Protein AF-A0A0B6YC65-F1 (afdb_monomer_lite)

Organism: NCBI:txid1028688

Secondary structure (DSSP, 8-state):
--TTPPP-----STTPPP-------GGGSHHHHHHHHHHSPPPPPHHHHHHHHHHHHHHHHHHHHHHHHHHHHHHHT---TTSS--

pLDDT: mean 81.43, std 12.93, range [41.72, 97.06]

Structure (mmCIF, N/CA/C/O backbone):
data_AF-A0A0B6YC65-F1
#
_entry.id   AF-A0A0B6YC65-F1
#
loop_
_atom_site.group_PDB
_atom_site.id
_atom_site.type_symbol
_atom_site.label_atom_id
_atom_site.label_alt_id
_atom_site.label_comp_id
_atom_site.label_asym_id
_atom_site.label_entity_id
_atom_site.label_seq_id
_atom_site.pdbx_PDB_ins_code
_atom_site.Cartn_x
_atom_site.Cartn_y
_atom_site.Cartn_z
_atom_site.occupancy
_atom_site.B_iso_or_equiv
_atom_site.auth_seq_id
_atom_site.auth_comp_id
_atom_site.auth_asym_id
_atom_site.auth_atom_id
_atom_site.pdbx_PDB_model_num
ATOM 1 N N . LEU A 1 1 ? -15.505 -0.958 26.804 1.00 82.12 1 LEU A N 1
ATOM 2 C CA . LEU A 1 1 ? -15.288 -2.401 27.068 1.00 82.12 1 LEU A CA 1
ATOM 3 C C . LEU A 1 1 ? -15.316 -3.120 25.738 1.00 82.12 1 LEU A C 1
ATOM 5 O O . LEU A 1 1 ? -16.299 -2.970 25.022 1.00 82.12 1 LEU A O 1
ATOM 9 N N . PHE A 1 2 ? -14.249 -3.831 25.388 1.00 85.06 2 PHE A N 1
ATOM 10 C CA . PHE A 1 2 ? -14.188 -4.578 24.134 1.00 85.06 2 PHE A CA 1
ATOM 11 C C . PHE A 1 2 ? -14.312 -6.076 24.407 1.00 85.06 2 PHE A C 1
ATOM 13 O O . PHE A 1 2 ? -13.943 -6.566 25.475 1.00 85.06 2 PHE A O 1
ATOM 20 N N . CYS A 1 3 ? -14.848 -6.817 23.437 1.00 80.44 3 CYS A N 1
ATOM 21 C CA . CYS A 1 3 ? -14.880 -8.273 23.514 1.00 80.44 3 CYS A CA 1
ATOM 22 C C . CYS A 1 3 ? -13.438 -8.807 23.588 1.00 80.44 3 CYS A C 1
ATOM 24 O O . CYS A 1 3 ? -12.634 -8.522 22.703 1.00 80.44 3 CYS A O 1
ATOM 26 N N . GLY A 1 4 ? -13.116 -9.563 24.643 1.00 85.12 4 GLY A N 1
ATOM 27 C CA . G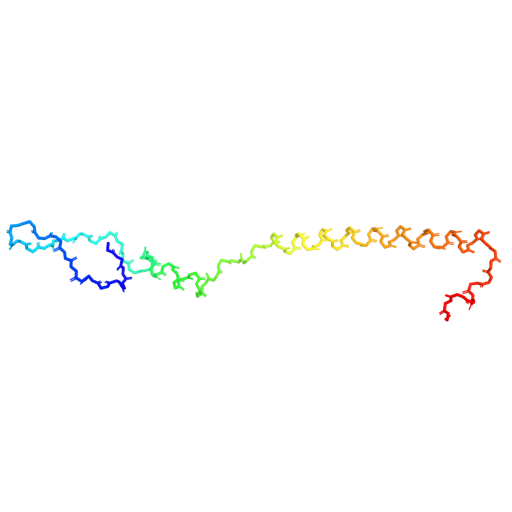LY A 1 4 ? -11.786 -10.145 24.866 1.00 85.12 4 GLY A CA 1
ATOM 28 C C . GLY A 1 4 ? -10.905 -9.428 25.896 1.00 85.12 4 GLY A C 1
ATOM 29 O O . GLY A 1 4 ? -9.844 -9.948 26.220 1.00 85.12 4 GLY A O 1
ATOM 30 N N . THR A 1 5 ? -11.325 -8.287 26.454 1.00 90.31 5 THR A N 1
ATOM 31 C CA . THR A 1 5 ? -10.576 -7.603 27.527 1.00 90.31 5 THR A CA 1
ATOM 32 C C . THR A 1 5 ? -11.062 -8.025 28.915 1.00 90.31 5 THR A C 1
ATOM 34 O O . THR A 1 5 ? -12.270 -8.045 29.155 1.00 90.31 5 THR A O 1
ATOM 37 N N . ARG A 1 6 ? -10.138 -8.298 29.847 1.00 87.62 6 ARG A N 1
ATOM 38 C CA . ARG A 1 6 ? -10.442 -8.539 31.268 1.00 87.62 6 ARG A CA 1
ATOM 39 C C . ARG A 1 6 ? -10.334 -7.229 32.050 1.00 87.62 6 ARG A C 1
ATOM 41 O O . ARG A 1 6 ? -9.313 -6.554 31.982 1.00 87.62 6 ARG A O 1
ATOM 48 N N . VAL A 1 7 ? -11.375 -6.883 32.803 1.00 85.50 7 VAL A N 1
ATOM 49 C CA . VAL A 1 7 ? -11.365 -5.705 33.681 1.00 85.50 7 VAL A CA 1
ATOM 50 C C . VAL A 1 7 ? -10.687 -6.070 34.994 1.00 85.50 7 VAL A C 1
ATOM 52 O O . VAL A 1 7 ? -11.126 -6.997 35.666 1.00 85.50 7 VAL A O 1
ATOM 55 N N . ILE A 1 8 ? -9.624 -5.348 35.342 1.00 86.56 8 ILE A N 1
ATOM 56 C CA . ILE A 1 8 ? -8.859 -5.576 36.578 1.00 86.56 8 ILE A CA 1
ATOM 57 C C . ILE A 1 8 ? -9.388 -4.687 37.710 1.00 86.56 8 ILE A C 1
ATOM 59 O O . ILE A 1 8 ? -9.496 -5.131 38.846 1.00 86.56 8 ILE A O 1
ATOM 63 N N . GLN A 1 9 ? -9.776 -3.447 37.397 1.00 84.38 9 GLN A N 1
ATOM 64 C CA . GLN A 1 9 ? -10.297 -2.498 38.375 1.00 84.38 9 GLN A CA 1
ATOM 65 C C . GLN A 1 9 ? -11.379 -1.616 37.750 1.00 84.38 9 GLN A C 1
ATOM 67 O O . GLN A 1 9 ? -11.242 -1.138 36.624 1.00 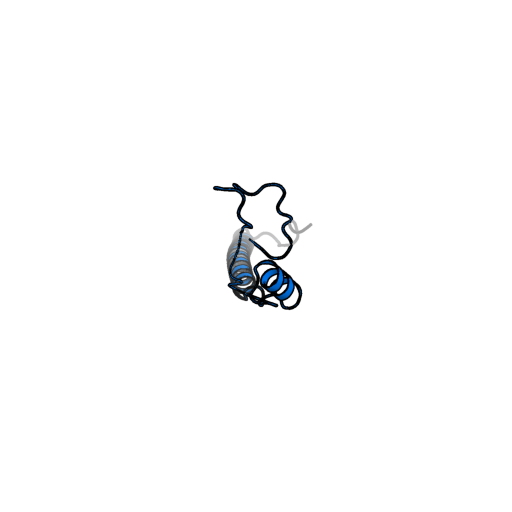84.38 9 GLN A O 1
ATOM 72 N N . THR A 1 10 ? -12.445 -1.363 38.506 1.00 83.25 10 THR A N 1
ATOM 73 C CA . THR A 1 10 ? -13.472 -0.370 38.174 1.00 83.25 10 THR A CA 1
ATOM 74 C C . THR A 1 10 ? -13.510 0.711 39.245 1.00 83.25 10 THR A C 1
ATOM 76 O O . THR A 1 10 ? -13.415 0.392 40.429 1.00 83.25 10 THR A O 1
ATOM 79 N N . ARG A 1 11 ? -13.703 1.980 38.863 1.00 79.31 11 ARG A N 1
ATOM 80 C CA . ARG A 1 11 ? -13.962 3.046 39.842 1.00 79.31 11 ARG A CA 1
ATOM 81 C C . ARG A 1 11 ? -15.389 2.909 40.371 1.00 79.31 11 ARG A C 1
ATOM 83 O O . ARG A 1 11 ? -16.348 3.148 39.645 1.00 79.31 11 ARG A O 1
ATOM 90 N N . PHE A 1 12 ? -15.506 2.476 41.621 1.00 69.62 12 PHE A N 1
ATOM 91 C CA . PHE A 1 12 ? -16.772 2.307 42.325 1.00 69.62 12 PHE A CA 1
ATOM 92 C C . PHE A 1 12 ? -17.128 3.625 43.023 1.00 69.62 12 PHE A C 1
ATOM 94 O O . PHE A 1 12 ? -16.467 4.013 43.983 1.00 69.62 12 PHE A O 1
ATOM 101 N N . TYR A 1 13 ? -18.165 4.317 42.556 1.00 69.38 13 TYR A N 1
ATOM 102 C CA . TYR A 1 13 ? -18.790 5.397 43.320 1.00 69.38 13 TYR A CA 1
ATOM 103 C C . TYR A 1 13 ? -19.922 4.773 44.154 1.00 69.38 13 TYR A C 1
ATOM 105 O O . TYR A 1 13 ? -20.942 4.363 43.609 1.00 69.38 13 TYR A O 1
ATOM 113 N N . GLY A 1 14 ? -19.721 4.631 45.469 1.00 66.69 14 GLY A N 1
ATOM 114 C CA . GLY A 1 14 ? -20.806 4.327 46.417 1.00 66.69 14 GLY A CA 1
ATOM 115 C C . GLY A 1 14 ? -21.287 2.871 46.517 1.00 66.69 14 GLY A C 1
ATOM 116 O O . GLY A 1 14 ? -22.487 2.644 46.594 1.00 66.69 14 GLY A O 1
ATOM 117 N N . ASN A 1 15 ? -20.390 1.878 46.548 1.00 69.31 15 ASN A N 1
ATOM 118 C CA . ASN A 1 15 ? -20.730 0.458 46.785 1.00 69.31 15 ASN A CA 1
ATOM 119 C C . ASN A 1 15 ? -21.755 -0.164 45.796 1.00 69.31 15 ASN A C 1
ATOM 121 O O . ASN A 1 15 ? -22.330 -1.217 46.073 1.00 69.31 15 ASN A O 1
ATOM 125 N N . GLN A 1 16 ? -21.955 0.437 44.614 1.00 75.81 16 GLN A N 1
ATOM 126 C CA . GLN A 1 16 ? -22.895 -0.039 43.592 1.00 75.81 16 GLN A CA 1
ATOM 127 C C . GLN A 1 16 ? -22.215 -0.776 42.432 1.00 75.81 16 GLN A C 1
ATOM 129 O O . GLN A 1 16 ? -21.209 -0.328 41.887 1.00 75.81 16 GLN A O 1
ATOM 134 N N . LYS A 1 17 ? -22.825 -1.887 41.991 1.00 78.62 17 LYS A N 1
ATOM 135 C CA . LYS A 1 17 ? -22.361 -2.684 40.842 1.00 78.62 17 LYS A CA 1
ATOM 136 C C . LYS A 1 17 ? -22.299 -1.837 39.565 1.00 78.62 17 LYS A C 1
ATOM 138 O O . LYS A 1 17 ? -23.293 -1.233 39.169 1.00 78.62 17 LYS A O 1
ATOM 143 N N . VAL A 1 18 ? -21.157 -1.879 38.879 1.00 81.19 18 VAL A N 1
ATOM 144 C CA . VAL A 1 18 ? -20.949 -1.221 37.580 1.00 81.19 18 VAL A CA 1
ATOM 145 C C . VAL A 1 18 ? -21.794 -1.917 36.516 1.00 81.19 18 VAL A C 1
ATOM 147 O O . VAL A 1 18 ? -21.654 -3.119 36.289 1.00 81.19 18 VAL A O 1
ATOM 150 N N . ARG A 1 19 ? -22.673 -1.160 35.858 1.00 85.19 19 ARG A N 1
ATOM 151 C CA . ARG A 1 19 ? -23.495 -1.635 34.740 1.00 85.19 19 ARG A CA 1
ATOM 152 C C . ARG A 1 19 ? -22.977 -1.040 33.438 1.00 85.19 19 ARG A C 1
ATOM 154 O O . ARG A 1 19 ? -22.574 0.117 33.396 1.00 85.19 19 ARG A O 1
ATOM 161 N N . ALA A 1 20 ? -23.011 -1.833 32.376 1.00 85.88 20 ALA A N 1
ATOM 162 C CA . ALA A 1 20 ? -22.683 -1.395 31.028 1.00 85.88 20 ALA A CA 1
ATOM 163 C C . ALA A 1 20 ? -23.744 -1.916 30.056 1.00 85.88 20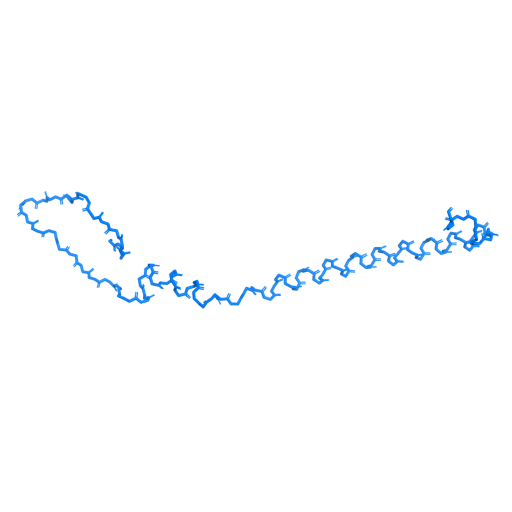 ALA A C 1
ATOM 165 O O . ALA A 1 20 ? -24.308 -2.989 30.266 1.00 85.88 20 ALA A O 1
ATOM 166 N N . VAL A 1 21 ? -23.997 -1.157 28.992 1.00 90.06 21 VAL A N 1
ATOM 167 C CA . VAL A 1 21 ? -24.884 -1.558 27.896 1.00 90.06 21 VAL A CA 1
ATOM 168 C C . VAL A 1 21 ? -24.040 -2.157 26.777 1.00 90.06 21 VAL A C 1
ATOM 170 O O . VAL A 1 21 ? -22.976 -1.637 26.434 1.00 90.06 21 VAL A O 1
ATOM 173 N N . VAL A 1 22 ? -24.504 -3.267 26.208 1.00 90.38 22 VAL A N 1
ATOM 174 C CA . VAL A 1 22 ? -23.844 -3.908 25.069 1.00 90.38 22 VAL A CA 1
ATOM 175 C C . VAL A 1 22 ? -24.174 -3.119 23.804 1.00 90.38 22 VAL A C 1
ATOM 177 O O . VAL A 1 22 ? -25.331 -3.036 23.414 1.00 90.38 22 VAL A O 1
ATOM 180 N N . LEU A 1 23 ? -23.154 -2.547 23.160 1.00 90.88 23 LEU A N 1
ATOM 181 C CA . LEU A 1 23 ? -23.334 -1.763 21.931 1.00 90.88 23 LEU A CA 1
ATOM 182 C C . LEU A 1 23 ? -23.293 -2.619 20.661 1.00 90.88 23 LEU A C 1
ATOM 184 O O . LEU A 1 23 ? -23.985 -2.320 19.695 1.00 90.88 23 LEU A O 1
ATOM 188 N N . ARG A 1 24 ? -22.432 -3.644 20.624 1.00 88.75 24 ARG A N 1
ATOM 189 C CA . ARG A 1 24 ? -22.189 -4.476 19.434 1.00 88.75 24 ARG A CA 1
ATOM 190 C C . ARG A 1 24 ? -21.911 -5.917 19.845 1.00 88.75 24 ARG A C 1
ATOM 192 O O . ARG A 1 24 ? -21.178 -6.149 20.806 1.00 88.75 24 ARG A O 1
ATOM 199 N N . THR A 1 25 ? -22.464 -6.873 19.105 1.00 90.12 25 THR A N 1
ATOM 200 C CA . THR A 1 25 ? -22.300 -8.321 19.319 1.00 90.12 25 THR A CA 1
ATOM 201 C C . THR A 1 25 ? -21.775 -9.008 18.051 1.00 90.12 25 THR A C 1
ATOM 203 O O . THR A 1 25 ? -21.748 -8.420 16.967 1.00 90.12 25 THR A O 1
ATOM 206 N N . GLY A 1 26 ? -21.287 -10.246 18.186 1.00 88.50 26 GLY A N 1
ATOM 207 C CA . GLY A 1 26 ? -20.820 -11.065 17.060 1.00 88.50 26 GLY A CA 1
ATOM 208 C C . GLY A 1 26 ? -19.685 -10.431 16.240 1.00 88.50 26 GLY A C 1
ATOM 209 O O . GLY A 1 26 ? -18.756 -9.829 16.791 1.00 88.50 26 GLY A O 1
ATOM 210 N N . PHE A 1 27 ? -19.781 -10.547 14.909 1.00 86.00 27 PHE A N 1
ATOM 211 C CA . PHE A 1 27 ? -18.804 -10.014 13.945 1.00 86.00 27 PHE A CA 1
ATOM 212 C C . PHE A 1 27 ? -18.749 -8.476 13.880 1.00 86.00 27 PHE A C 1
ATOM 214 O O . PHE A 1 27 ? -17.834 -7.936 13.269 1.00 86.00 27 PHE A O 1
ATOM 221 N N . SER A 1 28 ? -19.688 -7.767 14.522 1.00 87.62 28 SER A N 1
ATOM 222 C CA . SER A 1 28 ? -19.682 -6.295 14.626 1.00 87.62 28 SER A CA 1
ATOM 223 C C . SER A 1 28 ? -18.785 -5.774 15.766 1.00 87.62 28 SER A C 1
ATOM 225 O O . SER A 1 28 ? -18.540 -4.573 15.891 1.00 87.62 28 SER A O 1
ATOM 227 N N . THR A 1 29 ? -18.277 -6.666 16.627 1.00 92.12 29 THR A N 1
ATOM 228 C CA . THR A 1 29 ? -17.272 -6.310 17.642 1.00 92.12 29 THR A CA 1
ATOM 229 C C . THR A 1 29 ? -15.898 -6.100 17.004 1.00 92.12 29 THR A C 1
ATOM 231 O O . THR A 1 29 ? -15.597 -6.713 15.987 1.00 92.12 29 THR A O 1
ATOM 234 N N . SER A 1 30 ? -15.019 -5.311 17.632 1.00 88.56 30 SER A N 1
ATOM 235 C CA . SER A 1 30 ? -13.651 -5.084 17.130 1.00 88.56 30 SER A CA 1
ATOM 236 C C . SER A 1 30 ? -12.880 -6.388 16.887 1.00 88.56 30 SER A C 1
ATOM 238 O O . SER A 1 30 ? -12.208 -6.534 15.875 1.00 88.56 30 SER A O 1
ATOM 240 N N . LYS A 1 31 ? -13.026 -7.379 17.780 1.00 88.62 31 LYS A N 1
ATOM 241 C CA . LYS A 1 31 ? -12.440 -8.716 17.598 1.00 88.62 31 LYS A CA 1
ATOM 242 C C . LYS A 1 31 ? -13.080 -9.457 16.421 1.00 88.62 31 LYS A C 1
ATOM 244 O O . LYS A 1 31 ? -12.379 -10.080 15.634 1.00 88.62 31 LYS A O 1
ATOM 249 N N . GLY A 1 32 ? -14.405 -9.400 16.314 1.00 90.38 32 GLY A N 1
ATOM 250 C CA . GLY A 1 32 ? -15.153 -10.054 15.245 1.00 90.38 32 GLY A CA 1
ATOM 251 C C . GLY A 1 32 ? -14.813 -9.508 13.858 1.00 90.38 32 GLY A C 1
ATOM 252 O O . GLY A 1 32 ? -14.645 -10.290 12.924 1.00 90.38 32 GLY A O 1
ATOM 253 N N . GLU A 1 33 ? -14.642 -8.193 13.732 1.00 89.88 33 GLU A N 1
ATOM 254 C CA . GLU A 1 33 ? -14.251 -7.559 12.473 1.00 89.88 33 GLU A CA 1
ATOM 255 C C . GLU A 1 33 ? -12.833 -7.963 12.054 1.00 89.88 33 GLU A C 1
ATOM 257 O O . GLU A 1 33 ? -12.627 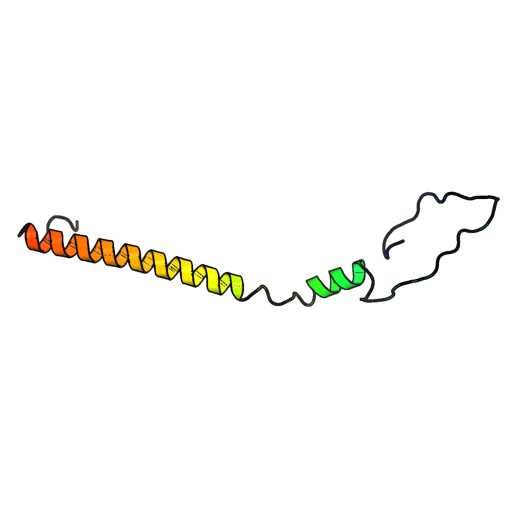-8.301 10.890 1.00 89.88 33 GLU A O 1
ATOM 262 N N . LEU A 1 34 ? -11.892 -8.014 13.003 1.00 88.75 34 LEU A N 1
ATOM 263 C CA . LEU A 1 34 ? -10.524 -8.478 12.753 1.00 88.75 34 LEU A CA 1
ATOM 264 C C . LEU A 1 34 ? -10.486 -9.936 12.284 1.00 88.75 34 LEU A C 1
ATOM 266 O O . LEU A 1 34 ? -9.815 -10.261 11.307 1.00 88.75 34 LEU A O 1
ATOM 270 N N . VAL A 1 35 ? -11.235 -10.821 12.947 1.00 91.62 35 VAL A N 1
ATOM 271 C CA . VAL A 1 35 ? -11.341 -12.227 12.523 1.00 91.62 35 VAL A CA 1
ATOM 272 C C . VAL A 1 35 ? -11.925 -12.312 11.111 1.00 91.62 35 VAL A C 1
ATOM 274 O O . VAL A 1 35 ? -11.409 -13.053 10.276 1.00 91.62 35 VAL A O 1
ATOM 277 N N . ARG A 1 36 ? -12.952 -11.50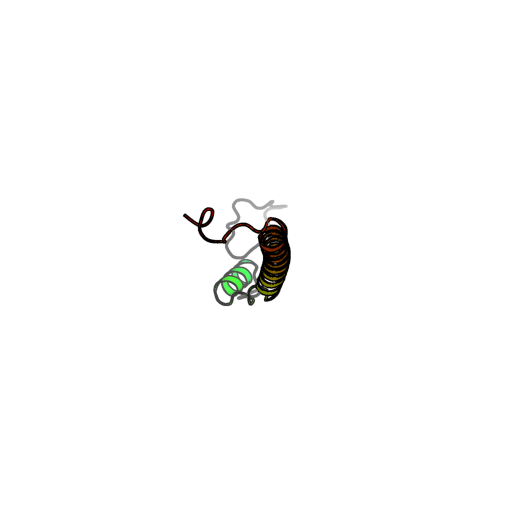7 10.807 1.00 87.44 36 ARG A N 1
ATOM 278 C CA . ARG A 1 36 ? -13.547 -11.444 9.467 1.00 87.44 36 ARG A CA 1
ATOM 279 C C . ARG A 1 36 ? -12.554 -10.948 8.414 1.00 87.44 36 ARG A C 1
ATOM 281 O O . ARG A 1 36 ? -12.549 -11.506 7.325 1.00 87.44 36 ARG A O 1
ATOM 288 N N . SER A 1 37 ? -11.720 -9.950 8.711 1.00 84.44 37 SER A N 1
ATOM 289 C CA . SER A 1 37 ? -10.726 -9.440 7.752 1.00 84.44 37 SER A CA 1
ATOM 290 C C . SER A 1 37 ? -9.560 -10.396 7.512 1.00 84.44 37 SER A C 1
ATOM 292 O O . SER A 1 37 ? -8.910 -10.294 6.480 1.00 84.44 37 SER A O 1
ATOM 294 N N . ILE A 1 38 ? -9.286 -11.311 8.446 1.00 88.56 38 ILE A N 1
ATOM 295 C CA . ILE A 1 38 ? -8.300 -12.383 8.251 1.00 88.56 38 ILE A CA 1
ATOM 296 C C . ILE A 1 38 ? -8.905 -13.521 7.417 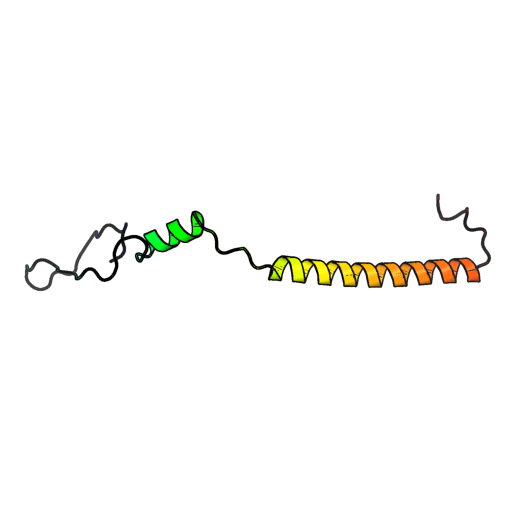1.00 88.56 38 ILE A C 1
ATOM 298 O O . ILE A 1 38 ? -8.248 -14.027 6.514 1.00 88.56 38 ILE A O 1
ATOM 302 N N . LEU A 1 39 ? -10.152 -13.916 7.703 1.00 88.50 39 LEU A N 1
ATOM 303 C CA . LEU A 1 39 ? -10.831 -15.024 7.016 1.00 88.50 39 LEU A CA 1
ATOM 304 C C . LEU A 1 39 ? -11.247 -14.661 5.582 1.00 88.50 39 LEU A C 1
ATOM 306 O O . LEU A 1 39 ? -11.147 -15.476 4.671 1.00 88.50 39 LEU A O 1
ATOM 310 N N . PHE A 1 40 ? -11.710 -13.428 5.395 1.00 84.00 40 PHE A N 1
ATOM 311 C CA . PHE A 1 40 ? -12.090 -12.859 4.110 1.00 84.00 40 PHE A CA 1
ATOM 312 C C . PHE A 1 40 ? -11.309 -11.561 3.923 1.00 84.00 40 PHE A C 1
ATOM 314 O O . PHE A 1 40 ? -11.845 -10.473 4.181 1.00 84.00 40 PHE A O 1
ATOM 321 N N . PRO A 1 41 ? -10.023 -11.656 3.536 1.00 80.31 41 PRO A N 1
ATOM 322 C CA . PRO A 1 41 ? -9.245 -10.469 3.248 1.00 80.31 41 PRO A CA 1
ATOM 323 C C . PRO A 1 41 ? -9.961 -9.682 2.155 1.00 80.31 41 PRO A C 1
ATOM 325 O O . PRO A 1 41 ? -10.401 -10.239 1.147 1.00 80.31 41 PRO A O 1
ATOM 328 N N . LYS A 1 42 ? -10.102 -8.369 2.361 1.00 69.50 42 LYS A N 1
ATOM 329 C CA . LYS A 1 42 ? -10.517 -7.488 1.267 1.00 69.50 42 LYS A CA 1
ATOM 330 C C . LYS A 1 42 ? -9.503 -7.686 0.136 1.00 69.50 42 LYS A C 1
ATOM 332 O O . LYS A 1 42 ? -8.311 -7.750 0.448 1.00 69.50 42 LYS A O 1
ATOM 337 N N . PRO A 1 43 ? -9.946 -7.832 -1.125 1.00 72.81 43 PRO A N 1
ATOM 338 C CA . PRO A 1 43 ? -9.035 -8.074 -2.234 1.00 72.81 43 PRO A CA 1
ATOM 339 C C . PRO A 1 43 ? -7.948 -7.003 -2.201 1.00 72.81 43 PRO A C 1
ATOM 341 O O . PRO A 1 43 ? -8.259 -5.813 -2.247 1.00 72.81 43 PRO A O 1
ATOM 344 N N . VAL A 1 44 ? -6.697 -7.440 -2.020 1.00 63.78 44 VAL A N 1
ATOM 345 C CA . VAL A 1 44 ? -5.544 -6.542 -1.975 1.00 63.78 44 VAL A CA 1
ATOM 346 C C . VAL A 1 44 ? -5.537 -5.760 -3.279 1.00 63.78 44 VAL A C 1
ATOM 348 O O . VAL A 1 44 ? -5.682 -6.336 -4.359 1.00 63.78 44 VAL A O 1
ATOM 351 N N . ASP A 1 45 ? -5.504 -4.440 -3.155 1.00 61.44 45 ASP A N 1
ATOM 352 C CA . ASP A 1 45 ? -5.870 -3.532 -4.224 1.00 61.44 45 ASP A CA 1
ATOM 353 C C . ASP A 1 45 ? -5.140 -3.874 -5.532 1.00 61.44 45 ASP A C 1
ATOM 355 O O . ASP A 1 45 ? -3.911 -3.812 -5.613 1.00 61.44 45 ASP A O 1
ATOM 359 N N . PHE A 1 46 ? -5.912 -4.114 -6.599 1.00 61.06 46 PHE A N 1
ATOM 360 C CA . PHE A 1 46 ? -5.469 -4.113 -8.007 1.00 61.06 46 PHE A CA 1
ATOM 361 C C . PHE A 1 46 ? -4.542 -2.930 -8.349 1.00 61.06 46 PHE A C 1
ATOM 363 O O . PHE A 1 46 ? -3.788 -2.950 -9.324 1.00 61.06 46 PHE A O 1
ATOM 370 N N . LYS A 1 47 ? -4.587 -1.884 -7.522 1.00 62.19 47 LYS A N 1
ATOM 371 C CA . LYS A 1 47 ? -3.712 -0.724 -7.541 1.00 62.19 47 LYS A CA 1
ATOM 372 C C . LYS A 1 47 ? -2.226 -1.094 -7.435 1.00 62.19 47 LYS A C 1
ATOM 374 O O . LYS A 1 47 ? -1.436 -0.504 -8.165 1.00 62.19 47 LYS A O 1
ATOM 379 N N . PHE A 1 48 ? -1.833 -2.088 -6.628 1.00 69.44 48 PHE A N 1
ATOM 380 C CA . PHE A 1 48 ? -0.427 -2.516 -6.546 1.00 69.44 48 PHE A CA 1
ATOM 381 C C . PHE A 1 48 ? 0.061 -3.085 -7.882 1.00 69.44 48 PHE A C 1
ATOM 383 O O . PHE A 1 48 ? 1.069 -2.630 -8.418 1.00 69.44 48 PHE A O 1
ATOM 390 N N . GLN A 1 49 ? -0.719 -3.987 -8.481 1.00 77.69 49 GLN A N 1
ATOM 391 C CA . GLN A 1 49 ? -0.405 -4.560 -9.789 1.00 77.69 49 GLN A CA 1
ATOM 392 C C . GLN A 1 49 ? -0.319 -3.470 -10.870 1.00 77.69 49 GLN A C 1
ATOM 394 O O . GLN A 1 49 ? 0.593 -3.475 -11.697 1.00 77.69 49 GLN A O 1
ATOM 399 N N . ARG A 1 50 ? -1.226 -2.484 -10.837 1.00 82.69 50 ARG A N 1
ATOM 400 C CA . ARG A 1 50 ? -1.206 -1.343 -11.761 1.00 82.69 50 ARG A CA 1
ATOM 401 C C . ARG A 1 50 ? 0.064 -0.498 -11.609 1.00 82.69 50 ARG A C 1
ATOM 403 O O . ARG A 1 50 ? 0.654 -0.130 -12.622 1.00 82.69 50 ARG A O 1
ATOM 410 N N . HIS A 1 51 ? 0.504 -0.217 -10.383 1.00 86.50 51 HIS A N 1
ATOM 411 C CA . HIS A 1 51 ? 1.752 0.512 -10.130 1.00 86.50 51 HIS A CA 1
ATOM 412 C C . HIS A 1 51 ? 2.988 -0.263 -10.614 1.00 86.50 51 HIS A C 1
ATOM 414 O O . HIS A 1 51 ? 3.866 0.336 -11.238 1.00 86.50 51 HIS A O 1
ATOM 420 N N . SER A 1 52 ? 3.031 -1.585 -10.420 1.00 89.94 52 SER A N 1
ATOM 421 C CA . SER A 1 52 ? 4.123 -2.431 -10.922 1.00 89.94 52 SER A CA 1
ATOM 422 C C . SER A 1 52 ? 4.228 -2.413 -12.451 1.00 89.94 52 SER A C 1
ATOM 424 O O . SER A 1 52 ? 5.330 -2.299 -12.983 1.00 89.94 52 SER A O 1
ATOM 426 N N . TYR A 1 53 ? 3.105 -2.457 -13.176 1.00 89.62 53 TYR A N 1
ATOM 427 C CA . TYR A 1 53 ? 3.128 -2.376 -14.643 1.00 89.62 53 TYR A CA 1
ATOM 428 C C . TYR A 1 53 ? 3.660 -1.035 -15.159 1.00 89.62 53 TYR A C 1
ATOM 430 O O . TYR A 1 53 ? 4.431 -1.018 -16.117 1.00 89.62 53 TYR A O 1
ATOM 438 N N . TYR A 1 54 ? 3.298 0.086 -14.524 1.00 91.25 54 TYR A N 1
ATOM 439 C CA . TYR A 1 54 ? 3.840 1.394 -14.907 1.00 91.25 54 TYR A CA 1
ATOM 440 C C . TYR A 1 54 ? 5.356 1.479 -14.707 1.00 91.25 54 TYR A C 1
ATOM 442 O O . TYR A 1 54 ? 6.047 2.036 -15.557 1.00 91.25 54 TYR A O 1
ATOM 450 N N . PHE A 1 55 ? 5.880 0.884 -13.633 1.00 93.69 55 PHE A N 1
ATOM 451 C CA . PHE A 1 55 ? 7.322 0.797 -13.407 1.00 93.69 55 PHE A CA 1
ATOM 452 C C . PHE A 1 55 ? 8.025 0.004 -14.521 1.00 93.69 55 PHE A C 1
ATOM 454 O O . PHE A 1 55 ? 8.981 0.497 -15.117 1.00 93.69 55 PHE A O 1
ATOM 461 N N . ILE A 1 56 ? 7.503 -1.177 -14.873 1.00 95.81 56 ILE A N 1
ATOM 462 C CA . ILE A 1 56 ? 8.062 -2.023 -15.942 1.00 95.81 56 ILE A CA 1
ATOM 463 C C . ILE A 1 56 ? 8.065 -1.291 -17.294 1.00 95.81 56 ILE A C 1
ATOM 465 O O . ILE A 1 56 ? 9.054 -1.361 -18.021 1.00 95.81 56 ILE A O 1
ATOM 469 N N . MET A 1 57 ? 7.003 -0.547 -17.620 1.00 94.94 57 MET A N 1
ATOM 470 C CA . MET A 1 57 ? 6.916 0.211 -18.877 1.00 94.94 57 MET A CA 1
ATOM 471 C C . MET A 1 57 ? 7.979 1.313 -18.982 1.00 94.94 57 MET A C 1
ATOM 473 O O . MET A 1 57 ? 8.550 1.511 -20.053 1.00 94.94 57 MET A O 1
ATOM 477 N N . VAL A 1 58 ? 8.286 2.008 -17.881 1.00 96.19 58 VAL A N 1
ATOM 478 C CA . VAL A 1 58 ? 9.352 3.025 -17.862 1.00 96.19 58 VAL A CA 1
ATOM 479 C C . VAL A 1 58 ? 10.726 2.377 -18.042 1.00 96.19 58 VAL A C 1
ATOM 481 O O . VAL A 1 58 ? 11.527 2.863 -18.840 1.00 96.19 58 VAL A O 1
ATOM 484 N N . LEU A 1 59 ? 10.986 1.254 -17.363 1.00 96.50 59 LEU A N 1
ATOM 485 C CA . LEU A 1 59 ? 12.237 0.502 -17.521 1.00 96.50 59 LEU A CA 1
ATOM 486 C C . LEU A 1 59 ? 12.426 0.019 -18.965 1.00 96.50 59 LEU A C 1
ATOM 488 O O . LEU A 1 59 ? 13.513 0.166 -19.524 1.00 96.50 59 LEU A O 1
ATOM 492 N N . ALA A 1 60 ? 11.364 -0.501 -19.584 1.00 96.75 60 ALA A N 1
ATOM 493 C CA . ALA A 1 60 ? 11.381 -0.919 -20.982 1.00 96.75 60 ALA A CA 1
ATOM 494 C C . ALA A 1 60 ? 11.683 0.256 -21.928 1.00 96.75 60 ALA A C 1
ATOM 496 O O . ALA A 1 60 ? 12.480 0.106 -22.852 1.00 96.75 60 ALA A O 1
ATOM 497 N N . GLY A 1 61 ? 11.113 1.439 -21.669 1.00 97.06 61 GLY A N 1
ATOM 498 C CA . GLY A 1 61 ? 11.397 2.651 -22.443 1.00 97.06 61 GLY A CA 1
ATOM 499 C C . GLY A 1 61 ? 12.864 3.085 -22.363 1.00 97.06 61 GLY A C 1
ATOM 500 O O . GLY A 1 61 ? 13.483 3.354 -23.392 1.00 97.06 61 GLY A O 1
ATOM 501 N N . ILE A 1 62 ? 13.449 3.096 -21.162 1.00 96.88 62 ILE A N 1
ATOM 502 C CA . ILE A 1 62 ? 14.868 3.439 -20.963 1.00 96.88 62 ILE A CA 1
ATOM 503 C C . ILE A 1 62 ? 15.776 2.406 -21.645 1.00 96.88 62 ILE A C 1
ATOM 505 O O . ILE A 1 62 ? 16.732 2.780 -22.324 1.00 96.88 62 ILE A O 1
ATOM 509 N N . SER A 1 63 ? 15.458 1.115 -21.512 1.00 95.75 63 SER A N 1
ATOM 510 C CA . SER A 1 63 ? 16.203 0.035 -22.166 1.00 95.75 63 SER A CA 1
ATOM 511 C C . SER A 1 63 ? 16.162 0.155 -23.692 1.00 95.75 63 SER A C 1
ATOM 513 O O . SER A 1 63 ? 17.205 0.032 -24.331 1.00 95.75 63 SER A O 1
ATOM 515 N N . ALA A 1 64 ? 15.000 0.469 -24.273 1.00 96.44 64 ALA A N 1
ATOM 516 C CA . ALA A 1 64 ? 14.862 0.673 -25.711 1.00 96.44 64 ALA A CA 1
ATOM 517 C C . ALA A 1 64 ? 15.689 1.870 -26.208 1.00 96.44 64 ALA A C 1
ATOM 519 O O . ALA A 1 64 ? 16.382 1.754 -27.217 1.00 96.44 64 ALA A O 1
ATOM 520 N N . LEU A 1 65 ? 15.674 2.998 -25.488 1.00 96.00 65 LEU A N 1
ATOM 521 C CA . LEU A 1 65 ? 16.491 4.169 -25.831 1.00 96.00 65 LEU A CA 1
ATOM 522 C C . LEU A 1 65 ? 17.991 3.861 -25.768 1.00 96.00 65 LEU A C 1
ATOM 524 O O . LEU A 1 65 ? 18.724 4.216 -26.691 1.00 96.00 65 LEU A O 1
ATOM 528 N N . GLY A 1 66 ? 18.438 3.164 -24.720 1.00 94.00 66 GLY A N 1
ATOM 529 C CA . GLY A 1 66 ? 19.826 2.714 -24.601 1.00 94.00 66 GLY A CA 1
ATOM 530 C C . GLY A 1 66 ? 20.226 1.781 -25.742 1.00 94.00 66 GLY A C 1
ATOM 531 O O . GLY A 1 66 ? 21.278 1.964 -26.345 1.00 94.00 66 GLY A O 1
ATOM 532 N N . PHE A 1 67 ? 19.351 0.841 -26.104 1.00 92.00 67 PHE A N 1
ATOM 533 C CA . PHE A 1 67 ? 19.595 -0.102 -27.194 1.00 92.00 67 PHE A CA 1
ATOM 534 C C . PHE A 1 67 ? 19.693 0.593 -28.558 1.00 92.00 67 PHE A C 1
ATOM 536 O O . PHE A 1 67 ? 20.607 0.310 -29.330 1.00 92.00 67 PHE A O 1
ATOM 543 N N . ILE A 1 68 ? 18.803 1.552 -28.839 1.00 93.06 68 ILE A N 1
ATOM 544 C CA . ILE A 1 68 ? 18.859 2.365 -30.063 1.00 93.06 68 ILE A CA 1
ATOM 545 C C . ILE A 1 68 ? 20.165 3.164 -30.110 1.00 93.06 68 ILE A C 1
ATOM 547 O O . ILE A 1 68 ? 20.840 3.161 -31.137 1.00 93.06 68 ILE A O 1
ATOM 551 N N . TYR A 1 69 ? 20.552 3.801 -29.001 1.00 91.00 69 TYR A N 1
ATOM 552 C CA . TYR A 1 69 ? 21.808 4.546 -28.916 1.00 91.00 69 TYR A CA 1
ATOM 553 C C . TYR A 1 69 ? 23.015 3.646 -29.208 1.00 91.00 69 TYR A C 1
ATOM 555 O O . TYR A 1 69 ? 23.821 3.968 -30.082 1.00 91.00 69 TYR A O 1
ATOM 563 N N . THR A 1 70 ? 23.092 2.478 -28.565 1.00 87.25 70 THR A N 1
ATOM 564 C CA . THR A 1 70 ? 24.149 1.489 -28.815 1.00 87.25 70 THR A CA 1
ATOM 565 C C . THR A 1 70 ? 24.187 1.047 -30.280 1.00 87.25 70 THR A C 1
ATOM 567 O O . THR A 1 70 ? 25.267 1.021 -30.866 1.00 87.25 70 THR A O 1
ATOM 570 N N . ILE A 1 71 ? 23.036 0.769 -30.906 1.00 86.38 71 ILE A N 1
ATOM 571 C CA . ILE A 1 71 ? 22.969 0.410 -32.334 1.00 86.38 71 ILE A CA 1
ATOM 572 C C . ILE A 1 71 ? 23.481 1.551 -33.219 1.00 86.38 71 ILE A C 1
ATOM 574 O O . ILE A 1 71 ? 24.291 1.315 -34.113 1.00 86.38 71 ILE A O 1
ATOM 578 N N . THR A 1 72 ? 23.039 2.790 -32.986 1.00 85.81 72 THR A N 1
ATOM 579 C CA . THR A 1 72 ? 23.476 3.939 -33.800 1.00 85.81 72 THR A CA 1
ATOM 580 C C . THR A 1 72 ? 24.974 4.201 -33.673 1.00 85.81 72 THR A C 1
ATOM 582 O O . THR A 1 72 ? 25.633 4.461 -34.678 1.00 85.81 72 THR A O 1
ATOM 585 N N . LEU A 1 73 ? 25.524 4.062 -32.465 1.00 83.25 73 LEU A N 1
ATOM 586 C CA . LEU A 1 73 ? 26.956 4.171 -32.211 1.00 83.25 73 LEU A CA 1
ATOM 587 C C . LEU A 1 73 ? 27.737 3.066 -32.937 1.00 83.25 73 LEU A C 1
ATOM 589 O O . LEU A 1 73 ? 28.774 3.343 -33.533 1.00 83.25 73 LEU A O 1
ATOM 593 N N . MET A 1 74 ? 27.213 1.836 -32.939 1.00 75.25 74 MET A N 1
ATOM 594 C CA . MET A 1 74 ? 27.817 0.702 -33.645 1.00 75.25 74 MET A CA 1
ATOM 595 C C . MET A 1 74 ? 27.862 0.924 -35.163 1.00 75.25 74 MET A C 1
ATOM 597 O O . MET A 1 74 ? 28.865 0.613 -35.795 1.00 75.25 74 MET A O 1
ATOM 601 N N . ILE A 1 75 ? 26.811 1.508 -35.747 1.00 78.69 75 ILE A N 1
ATOM 602 C CA . ILE A 1 75 ? 26.771 1.832 -37.182 1.00 78.69 75 ILE A CA 1
ATOM 603 C C . ILE A 1 75 ? 27.735 2.980 -37.517 1.00 78.69 75 ILE A C 1
ATOM 605 O O . ILE A 1 75 ? 28.420 2.923 -38.535 1.00 78.69 75 ILE A O 1
ATOM 609 N N . LEU A 1 76 ? 27.803 4.017 -36.673 1.00 75.19 76 LEU A N 1
ATOM 610 C CA . LEU A 1 76 ? 28.637 5.199 -36.919 1.00 75.19 76 LEU A CA 1
ATOM 611 C C . LEU A 1 76 ? 30.136 4.896 -36.800 1.00 75.19 76 LEU A C 1
ATOM 613 O O . LEU A 1 76 ? 30.927 5.424 -37.578 1.00 75.19 76 LEU A O 1
ATOM 617 N N . ASN A 1 77 ? 30.521 4.045 -35.848 1.00 72.50 77 ASN A N 1
ATOM 618 C CA . ASN A 1 77 ? 31.924 3.696 -35.631 1.00 72.50 77 ASN A CA 1
ATOM 619 C C . ASN A 1 77 ? 32.479 2.738 -36.696 1.00 72.50 77 ASN A C 1
ATOM 621 O O . ASN A 1 77 ? 33.685 2.529 -36.730 1.00 72.50 77 ASN A O 1
ATOM 625 N N . GLY A 1 78 ? 31.641 2.179 -37.580 1.00 65.62 78 GLY A N 1
ATOM 626 C CA . GLY A 1 78 ? 32.098 1.359 -38.709 1.00 65.62 78 GLY A CA 1
ATOM 627 C C . GLY A 1 78 ? 32.848 0.081 -38.313 1.00 65.62 78 GLY A C 1
ATOM 628 O O . GLY A 1 78 ? 33.439 -0.568 -39.175 1.00 65.62 78 GLY A O 1
ATOM 629 N N . ASP A 1 79 ? 32.820 -0.291 -37.033 1.00 61.25 79 ASP A N 1
ATOM 630 C CA . ASP A 1 79 ? 33.504 -1.465 -36.517 1.00 61.25 79 ASP A CA 1
ATOM 631 C C . ASP A 1 79 ? 32.635 -2.710 -36.689 1.00 61.25 79 ASP A C 1
ATOM 633 O O . ASP A 1 79 ? 31.451 -2.739 -36.339 1.00 61.25 79 ASP A O 1
ATOM 637 N N . ASN A 1 80 ? 33.259 -3.769 -37.215 1.00 55.16 80 ASN A N 1
ATOM 638 C CA . ASN A 1 80 ? 32.698 -5.113 -37.239 1.00 55.16 80 ASN A CA 1
ATOM 639 C C . ASN A 1 80 ? 32.176 -5.456 -35.841 1.00 55.16 80 ASN A C 1
ATOM 641 O O . ASN A 1 80 ? 32.953 -5.614 -34.897 1.00 55.16 80 ASN A O 1
ATOM 645 N N . ALA A 1 81 ? 30.857 -5.627 -35.747 1.00 53.66 81 ALA A N 1
ATOM 646 C CA . ALA A 1 81 ? 30.064 -5.907 -34.550 1.00 53.66 81 ALA A CA 1
ATOM 647 C C . ALA A 1 81 ? 30.460 -7.183 -33.762 1.00 53.66 81 ALA A C 1
ATOM 649 O O . ALA A 1 81 ? 29.712 -7.636 -32.901 1.00 53.66 81 ALA A O 1
ATOM 650 N N . GLY A 1 82 ? 31.613 -7.791 -34.055 1.00 54.88 82 GLY A N 1
ATOM 651 C CA . GLY A 1 82 ? 32.098 -9.034 -33.466 1.00 54.88 82 GLY A CA 1
ATOM 652 C C . GLY A 1 82 ? 33.133 -8.897 -32.343 1.00 54.88 82 GLY A C 1
ATOM 653 O O . GLY A 1 82 ? 33.335 -9.882 -31.646 1.00 54.88 82 GLY A O 1
ATOM 654 N N . HIS A 1 83 ? 33.789 -7.745 -32.126 1.00 48.03 83 HIS A N 1
ATOM 655 C CA . HIS A 1 83 ? 34.909 -7.677 -31.158 1.00 48.03 83 HIS A CA 1
ATOM 656 C C . HIS A 1 83 ? 34.530 -7.173 -29.746 1.00 48.03 83 HIS A C 1
ATOM 658 O O . HIS A 1 83 ? 35.353 -7.219 -28.839 1.00 48.03 83 HIS A O 1
ATOM 664 N N . ILE A 1 84 ? 33.305 -6.690 -29.517 1.00 54.41 84 ILE A N 1
ATOM 665 C CA . ILE A 1 84 ? 32.917 -6.097 -28.212 1.00 54.41 84 ILE A CA 1
ATOM 666 C C . ILE A 1 84 ? 31.754 -6.871 -27.548 1.00 54.41 84 ILE A C 1
ATOM 668 O O . ILE A 1 84 ? 31.257 -6.487 -26.496 1.00 54.41 84 ILE A O 1
ATOM 672 N N . ILE A 1 85 ? 31.321 -7.991 -28.145 1.00 52.91 85 ILE A N 1
ATOM 673 C CA . ILE A 1 85 ? 30.267 -8.877 -27.602 1.00 52.91 85 ILE A CA 1
ATOM 674 C C . ILE A 1 85 ? 30.853 -10.174 -26.977 1.00 52.91 85 ILE A C 1
ATOM 676 O O . ILE A 1 85 ? 30.099 -11.017 -26.495 1.00 52.91 85 ILE A O 1
ATOM 680 N N . ILE A 1 86 ? 32.186 -10.321 -26.899 1.00 41.72 86 ILE A N 1
ATOM 681 C CA . ILE A 1 86 ? 32.873 -11.337 -26.067 1.00 41.72 86 ILE A CA 1
ATOM 682 C C . ILE A 1 86 ? 33.642 -10.647 -24.945 1.00 41.72 86 ILE A C 1
ATOM 684 O O . ILE A 1 86 ? 34.395 -9.701 -25.264 1.00 41.72 86 ILE A O 1
#

Foldseek 3Di:
DAPPDDDPDDDDDPPDDDDDDDDDDALRTPVNVVVVCVVPPDPDDPVVVVVVVVVVVVVVVVVVVVVVVVVVVCVVVVDDPPPPVD

InterPro domains:
  IPR006544 P-type ATPase, subfamily V [PTHR45630] (1-86)

Radius of gyration: 32.7 Å; chains: 1; bounding box: 60×20×86 Å

Sequence (86 aa):
LFCGTRVIQTRFYGNQKVRAVVLRTGFSTSKGELVRSILFPKPVDFKFQRHSYYFIMVLAGISALGFIYTITLMILNGDNAGHIII